Protein AF-P16157-22-F1 (afdb_monomer)

Structure (mmCIF, N/CA/C/O backbone):
data_AF-P16157-22-F1
#
_entry.id   AF-P16157-22-F1
#
loop_
_atom_site.group_PDB
_atom_site.id
_atom_site.type_symbol
_atom_site.label_atom_id
_atom_site.label_alt_id
_atom_site.label_comp_id
_atom_site.label_asym_id
_atom_site.label_entity_id
_atom_site.label_seq_id
_atom_site.pdbx_PDB_ins_code
_atom_site.Cartn_x
_atom_site.Cartn_y
_atom_site.Cartn_z
_atom_site.occupancy
_atom_site.B_iso_or_equiv
_atom_site.auth_seq_id
_atom_site.auth_comp_id
_atom_site.auth_asym_id
_atom_site.auth_atom_id
_atom_site.pdbx_PDB_model_num
ATOM 1 N N . MET A 1 1 ? 19.655 0.593 -41.708 1.00 77.56 1 MET A N 1
ATOM 2 C CA . MET A 1 1 ? 19.956 -0.240 -40.520 1.00 77.56 1 MET A CA 1
ATOM 3 C C . MET A 1 1 ? 20.117 0.600 -39.257 1.00 77.56 1 MET A C 1
ATOM 5 O O . MET A 1 1 ? 19.364 0.374 -38.323 1.00 77.56 1 MET A O 1
ATOM 9 N N . TRP A 1 2 ? 21.014 1.595 -39.222 1.00 86.44 2 TRP A N 1
ATOM 10 C CA . TRP A 1 2 ? 21.262 2.402 -38.011 1.00 86.44 2 TRP A CA 1
ATOM 11 C C . TRP A 1 2 ? 20.024 3.124 -37.453 1.00 86.44 2 TRP A C 1
ATOM 13 O O . TRP A 1 2 ? 19.814 3.118 -36.249 1.00 86.44 2 TRP A O 1
ATOM 23 N N . THR A 1 3 ? 19.160 3.669 -38.312 1.00 92.12 3 THR A N 1
ATOM 24 C CA . THR A 1 3 ? 17.923 4.358 -37.895 1.00 92.12 3 THR A CA 1
ATOM 25 C C . THR A 1 3 ? 16.971 3.460 -37.103 1.00 92.12 3 THR A C 1
ATOM 27 O O . THR A 1 3 ? 16.398 3.895 -36.108 1.00 92.12 3 THR A O 1
ATOM 30 N N . PHE A 1 4 ? 16.845 2.191 -37.501 1.00 92.88 4 PHE A N 1
ATOM 31 C CA . PHE A 1 4 ? 16.055 1.200 -36.771 1.00 92.88 4 PHE A CA 1
ATOM 32 C C . PHE A 1 4 ? 16.663 0.920 -35.394 1.00 92.88 4 PHE A C 1
ATOM 34 O O . PHE A 1 4 ? 15.943 0.877 -34.404 1.00 92.88 4 PHE A O 1
ATOM 41 N N . VAL A 1 5 ? 17.994 0.805 -35.318 1.00 92.75 5 VAL A N 1
ATOM 42 C CA . VAL A 1 5 ? 18.716 0.607 -34.051 1.00 92.75 5 VAL A CA 1
ATOM 43 C C . VAL A 1 5 ? 18.535 1.811 -33.124 1.00 92.75 5 VAL A C 1
ATOM 45 O O . VAL A 1 5 ? 18.216 1.631 -31.952 1.00 92.75 5 VAL A O 1
ATOM 48 N N . THR A 1 6 ? 18.671 3.039 -33.634 1.00 93.06 6 THR A N 1
ATOM 49 C CA . THR A 1 6 ? 18.453 4.251 -32.830 1.00 93.06 6 THR A CA 1
ATOM 50 C C . THR A 1 6 ? 17.005 4.379 -32.382 1.00 93.06 6 THR A C 1
ATOM 52 O O . THR A 1 6 ? 16.762 4.720 -31.231 1.00 93.06 6 THR A O 1
ATOM 55 N N . GLN A 1 7 ? 16.042 4.067 -33.252 1.00 95.00 7 GLN A N 1
ATOM 56 C CA . GLN A 1 7 ? 14.627 4.092 -32.896 1.00 95.00 7 GLN A CA 1
ATOM 57 C C . GLN A 1 7 ? 14.319 3.051 -31.817 1.00 95.00 7 GLN A C 1
ATOM 59 O O . GLN A 1 7 ? 13.682 3.395 -30.828 1.00 95.00 7 GLN A O 1
ATOM 64 N N . LEU A 1 8 ? 14.833 1.824 -31.949 1.00 94.38 8 LEU A N 1
ATOM 65 C CA . LEU A 1 8 ? 14.688 0.778 -30.938 1.00 94.38 8 LEU A CA 1
ATOM 66 C C . LEU A 1 8 ? 15.270 1.225 -29.589 1.00 94.38 8 LEU A C 1
ATOM 68 O O . LEU A 1 8 ? 14.616 1.081 -28.558 1.00 94.38 8 LEU A O 1
ATOM 72 N N . LEU A 1 9 ? 16.458 1.834 -29.592 1.00 95.00 9 LEU A N 1
ATOM 73 C CA . LEU A 1 9 ? 17.100 2.339 -28.379 1.00 95.00 9 LEU A CA 1
ATOM 74 C C . LEU A 1 9 ? 16.292 3.472 -27.730 1.00 95.00 9 LEU A C 1
ATOM 76 O O . LEU A 1 9 ? 16.054 3.430 -26.526 1.00 95.00 9 LEU A O 1
ATOM 80 N N . VAL A 1 10 ? 15.801 4.434 -28.518 1.00 95.19 10 VAL A N 1
ATOM 81 C CA . VAL A 1 10 ? 14.916 5.504 -28.026 1.00 95.19 10 VAL A CA 1
ATOM 82 C C . VAL A 1 10 ? 13.633 4.914 -27.442 1.00 95.19 10 VAL A C 1
ATOM 84 O O . VAL A 1 10 ? 13.242 5.287 -26.338 1.00 95.19 10 VAL A O 1
ATOM 87 N N . THR A 1 11 ? 13.002 3.952 -28.122 1.00 94.62 11 THR A N 1
ATOM 88 C CA . THR A 1 11 ? 11.793 3.297 -27.602 1.00 9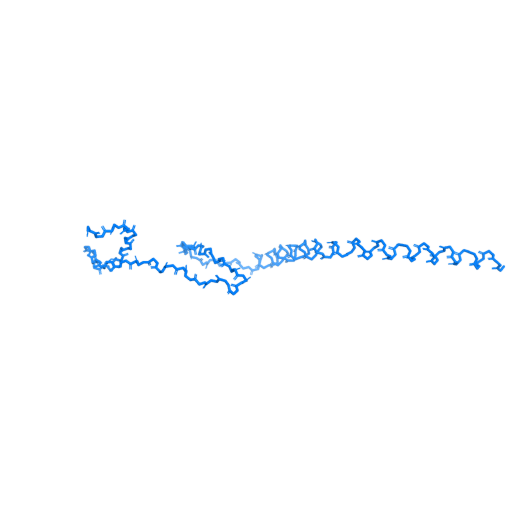4.62 11 THR A CA 1
ATOM 89 C C . THR A 1 11 ? 12.057 2.532 -26.309 1.00 94.62 11 THR A C 1
ATOM 91 O O . THR A 1 11 ? 11.228 2.589 -25.409 1.00 94.62 11 THR A O 1
ATOM 94 N N . LEU A 1 12 ? 13.214 1.878 -26.169 1.00 94.62 12 LEU A N 1
ATOM 95 C CA . LEU A 1 12 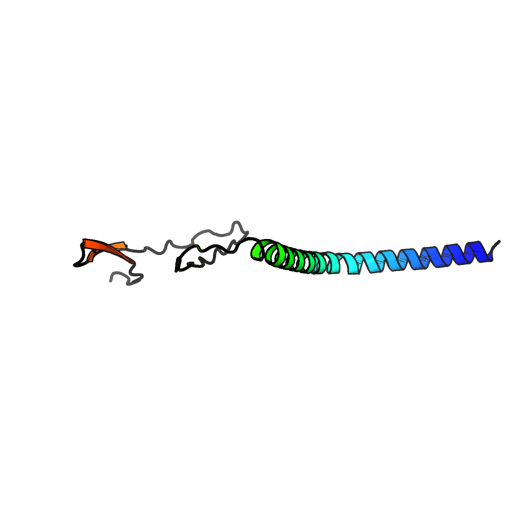? 13.589 1.153 -24.954 1.00 94.62 12 LEU A CA 1
ATOM 96 C C . LEU A 1 12 ? 13.793 2.119 -23.781 1.00 94.62 12 LEU A C 1
ATOM 98 O O . LEU A 1 12 ? 13.287 1.864 -22.692 1.00 94.62 12 LEU A O 1
ATOM 102 N N . VAL A 1 13 ? 14.465 3.253 -24.008 1.00 95.75 13 VAL A N 1
ATOM 103 C CA . VAL A 1 13 ? 14.660 4.301 -22.990 1.00 95.75 13 VAL A CA 1
ATOM 104 C C . VAL A 1 13 ? 13.328 4.923 -22.558 1.00 95.75 13 VAL A C 1
ATOM 106 O O . VAL A 1 13 ? 13.094 5.122 -21.368 1.00 95.75 13 VAL A O 1
ATOM 109 N N . LEU A 1 14 ? 12.427 5.207 -23.501 1.00 94.44 14 LEU A N 1
ATOM 110 C CA . LEU A 1 14 ? 11.097 5.725 -23.168 1.00 94.44 14 LEU A CA 1
ATOM 111 C C . LEU A 1 14 ? 10.257 4.686 -22.419 1.00 94.44 14 LEU A C 1
ATOM 113 O O . LEU A 1 14 ? 9.579 5.029 -21.453 1.00 94.44 14 LEU A O 1
ATOM 117 N N . LEU A 1 15 ? 10.330 3.418 -22.831 1.00 92.81 15 LEU A N 1
ATOM 118 C CA . LEU A 1 15 ? 9.623 2.326 -22.173 1.00 92.81 15 LEU A CA 1
ATOM 119 C C . LEU A 1 15 ? 10.136 2.117 -20.746 1.00 92.81 15 LEU A C 1
ATOM 121 O O . LEU A 1 15 ? 9.327 1.958 -19.839 1.00 92.81 15 LEU A O 1
ATOM 125 N N . SER A 1 16 ? 11.450 2.159 -20.515 1.00 92.12 16 SER A N 1
ATOM 126 C CA . SER A 1 16 ? 12.008 2.013 -19.168 1.00 92.12 16 SER A CA 1
ATOM 127 C C . SER A 1 16 ? 11.592 3.166 -18.254 1.00 92.12 16 SER A C 1
ATOM 129 O O . SER A 1 16 ? 11.151 2.915 -17.133 1.00 92.12 16 SER A O 1
ATOM 131 N N . PHE A 1 17 ? 11.632 4.410 -18.742 1.00 93.00 17 PHE A N 1
ATOM 132 C CA . PHE A 1 17 ? 11.125 5.566 -18.001 1.00 93.00 17 PHE A CA 1
ATOM 133 C C . PHE A 1 17 ? 9.633 5.418 -17.677 1.00 93.00 17 PHE A C 1
ATOM 135 O O . PHE A 1 17 ? 9.239 5.568 -16.521 1.00 93.00 17 PHE A O 1
ATOM 142 N N . PHE A 1 18 ? 8.814 5.046 -18.667 1.00 91.75 18 PHE A N 1
ATOM 143 C CA . PHE A 1 18 ? 7.382 4.828 -18.479 1.00 91.75 18 PHE A CA 1
ATOM 144 C C . PHE A 1 18 ? 7.102 3.723 -17.462 1.00 91.75 18 PHE A C 1
ATOM 146 O O . PHE A 1 18 ? 6.270 3.919 -16.587 1.00 91.75 18 PHE A O 1
ATOM 153 N N . LEU A 1 19 ? 7.820 2.597 -17.506 1.00 87.44 19 LEU A N 1
ATOM 154 C CA . LEU A 1 19 ? 7.653 1.511 -16.539 1.00 87.44 19 LEU A CA 1
ATOM 155 C C . LEU A 1 19 ? 8.013 1.945 -15.114 1.00 87.44 19 LEU A C 1
ATOM 157 O O . LEU A 1 19 ? 7.287 1.590 -14.190 1.00 87.44 19 LEU A O 1
ATOM 161 N N . VAL A 1 20 ? 9.066 2.747 -14.922 1.00 89.75 20 VAL A N 1
ATOM 162 C CA . VAL A 1 20 ? 9.432 3.295 -13.602 1.00 89.75 20 VAL A CA 1
ATOM 163 C C . VAL A 1 20 ? 8.377 4.290 -13.109 1.00 89.75 20 VAL A C 1
ATOM 165 O O . VAL A 1 20 ? 7.928 4.203 -11.964 1.00 89.75 20 VAL A O 1
ATOM 168 N N . SER A 1 21 ? 7.917 5.204 -13.970 1.00 88.31 21 SER A N 1
ATOM 169 C CA . SER A 1 21 ? 6.813 6.117 -13.648 1.00 88.31 21 SER A CA 1
ATOM 170 C C . SER A 1 21 ? 5.533 5.349 -13.315 1.00 88.31 21 SER A C 1
ATOM 172 O O . SER A 1 21 ? 4.886 5.634 -12.308 1.00 88.31 21 SER A O 1
ATOM 174 N N . CYS A 1 22 ? 5.197 4.332 -14.107 1.00 86.19 22 CYS A N 1
ATOM 175 C CA . CYS A 1 22 ? 4.065 3.455 -13.869 1.00 86.19 22 CYS A CA 1
ATOM 176 C C . CYS A 1 22 ? 4.236 2.656 -12.593 1.00 86.19 22 CYS A C 1
ATOM 178 O O . CYS A 1 22 ? 3.254 2.501 -11.899 1.00 86.19 22 CYS A O 1
ATOM 180 N N . GLN A 1 23 ? 5.421 2.178 -12.228 1.00 85.62 23 GLN A N 1
ATOM 181 C CA . GLN A 1 23 ? 5.615 1.470 -10.964 1.00 85.62 23 GLN A CA 1
ATOM 182 C C . GLN A 1 23 ? 5.287 2.378 -9.773 1.00 85.62 23 GLN A C 1
ATOM 184 O O . GLN A 1 23 ? 4.542 1.973 -8.879 1.00 85.62 23 GLN A O 1
ATOM 189 N N . ASN A 1 24 ? 5.766 3.625 -9.805 1.00 83.69 24 ASN A N 1
ATOM 190 C CA . ASN A 1 24 ? 5.487 4.622 -8.770 1.00 83.69 24 ASN A CA 1
ATOM 191 C C . ASN A 1 24 ? 3.988 4.957 -8.690 1.00 83.69 24 ASN A C 1
ATOM 193 O O . ASN A 1 24 ? 3.406 4.962 -7.605 1.00 83.69 24 ASN A O 1
ATOM 197 N N . VAL A 1 25 ? 3.343 5.187 -9.839 1.00 83.12 25 VAL A N 1
ATOM 198 C CA . VAL A 1 25 ? 1.908 5.507 -9.910 1.00 83.12 25 VAL A CA 1
ATOM 199 C C . VAL A 1 25 ? 1.055 4.286 -9.565 1.00 83.12 25 VAL A C 1
ATOM 201 O O . VAL A 1 25 ? 0.150 4.391 -8.746 1.00 83.12 25 VAL A O 1
ATOM 204 N N . MET A 1 26 ? 1.361 3.112 -10.117 1.00 78.69 26 MET A N 1
ATOM 205 C CA . MET A 1 26 ? 0.651 1.854 -9.872 1.00 78.69 26 MET A CA 1
ATOM 206 C C . MET A 1 26 ? 0.753 1.419 -8.421 1.00 78.69 26 MET A C 1
ATOM 208 O O . MET A 1 26 ? -0.193 0.823 -7.931 1.00 78.69 26 MET A O 1
ATOM 212 N N . HIS A 1 27 ? 1.834 1.714 -7.698 1.00 81.31 27 HIS A N 1
ATOM 213 C CA . HIS A 1 27 ? 1.886 1.421 -6.266 1.00 81.31 27 HIS A CA 1
ATOM 214 C C . HIS A 1 27 ? 0.794 2.185 -5.494 1.00 81.31 27 HIS A C 1
ATOM 216 O O . HIS A 1 27 ? 0.121 1.615 -4.636 1.00 81.31 27 HIS A O 1
ATOM 222 N N . ILE A 1 28 ? 0.560 3.452 -5.850 1.00 78.19 28 ILE A N 1
ATOM 223 C CA . ILE A 1 28 ? -0.486 4.295 -5.252 1.00 78.19 28 ILE A CA 1
ATOM 224 C C . ILE A 1 28 ? -1.868 3.884 -5.775 1.00 78.19 28 ILE A C 1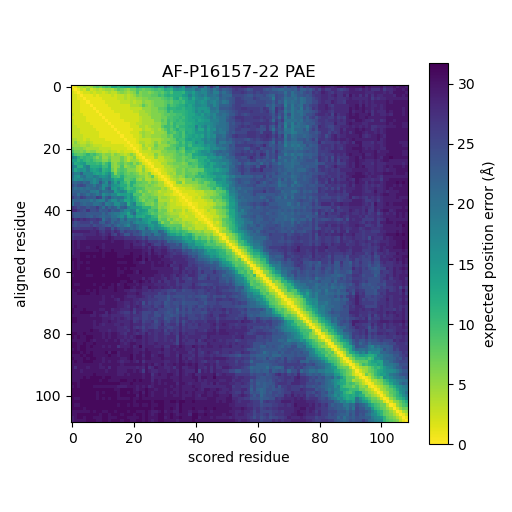
ATOM 226 O O . ILE A 1 28 ? -2.797 3.659 -4.997 1.00 78.19 28 ILE A O 1
ATOM 230 N N . VAL A 1 29 ? -1.992 3.728 -7.095 1.00 78.38 29 VAL A N 1
ATOM 231 C CA . VAL A 1 29 ? -3.243 3.369 -7.767 1.00 78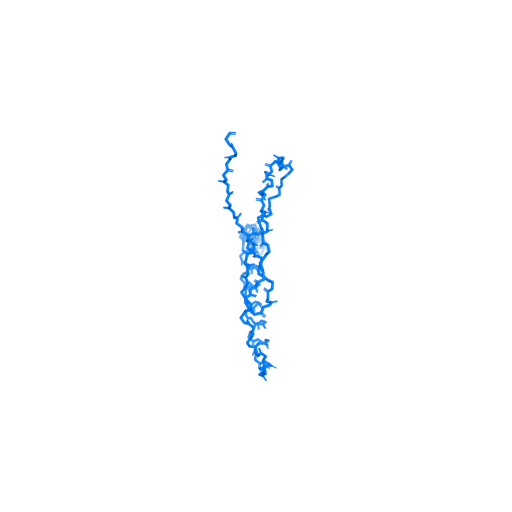.38 29 VAL A CA 1
ATOM 232 C C . VAL A 1 29 ? -3.689 1.970 -7.379 1.00 78.38 29 VAL A C 1
ATOM 234 O O . VAL A 1 29 ? -4.874 1.749 -7.245 1.00 78.38 29 VAL A O 1
ATOM 237 N N . ARG A 1 30 ? -2.800 1.012 -7.112 1.00 78.00 30 ARG A N 1
ATOM 238 C CA . ARG A 1 30 ? -3.203 -0.323 -6.647 1.00 78.00 30 ARG A CA 1
ATOM 239 C C . ARG A 1 30 ? -3.909 -0.255 -5.294 1.00 78.00 30 ARG A C 1
ATOM 241 O O . ARG A 1 30 ? -4.827 -1.038 -5.067 1.00 78.00 30 ARG A O 1
ATOM 248 N N . GLY A 1 31 ? -3.531 0.692 -4.432 1.00 75.88 31 GLY A N 1
ATOM 249 C CA . GLY A 1 31 ? -4.241 0.970 -3.185 1.00 75.88 31 GLY A CA 1
ATOM 250 C C . GLY A 1 31 ? -5.646 1.522 -3.432 1.00 75.88 31 GLY A C 1
ATOM 251 O O . GLY A 1 31 ? -6.622 0.958 -2.936 1.00 75.88 31 GLY A O 1
ATOM 252 N N . SER A 1 32 ? -5.763 2.580 -4.243 1.00 76.88 32 SER A N 1
ATOM 253 C CA . SER A 1 32 ? -7.060 3.213 -4.529 1.00 76.88 32 SER A CA 1
ATOM 254 C C . SER A 1 32 ? -7.967 2.350 -5.411 1.00 76.88 32 SER A C 1
ATOM 256 O O . SER A 1 32 ? -9.150 2.212 -5.121 1.00 76.88 32 SER A O 1
ATOM 258 N N . LEU A 1 33 ? -7.423 1.705 -6.439 1.00 78.25 33 LEU A N 1
ATOM 259 C CA . LEU A 1 33 ? -8.129 0.806 -7.345 1.00 78.25 33 LEU A CA 1
ATOM 260 C C . LEU A 1 33 ? -8.625 -0.430 -6.612 1.00 78.25 33 LEU A C 1
ATOM 262 O O . LEU A 1 33 ? -9.751 -0.823 -6.849 1.00 78.25 33 LEU A O 1
ATOM 266 N N . CYS A 1 34 ? -7.850 -1.027 -5.702 1.00 77.88 34 CYS A N 1
ATOM 267 C CA . CYS A 1 34 ? -8.351 -2.155 -4.913 1.00 77.88 34 CYS A CA 1
ATOM 268 C C . CYS A 1 34 ? -9.560 -1.740 -4.059 1.00 77.88 34 CYS A C 1
ATOM 270 O O . CYS A 1 34 ? -10.540 -2.476 -3.987 1.00 77.88 34 CYS A O 1
ATOM 272 N N . PHE A 1 35 ? -9.532 -0.537 -3.472 1.00 78.50 35 PHE A N 1
ATOM 273 C CA . PHE A 1 35 ? -10.667 0.000 -2.720 1.00 78.50 35 PHE A CA 1
ATOM 274 C C . PHE A 1 35 ? -11.887 0.251 -3.613 1.00 78.50 35 PHE A C 1
ATOM 276 O O . PHE A 1 35 ? -12.975 -0.218 -3.296 1.00 78.50 35 PHE A O 1
ATOM 283 N N . VAL A 1 36 ? -11.703 0.938 -4.745 1.00 81.62 36 VAL A N 1
ATOM 284 C CA . VAL A 1 36 ? -12.783 1.231 -5.698 1.00 81.62 36 VAL A CA 1
ATOM 285 C C . VAL A 1 36 ? -13.333 -0.053 -6.309 1.00 81.62 36 VAL A C 1
ATOM 287 O O . VAL A 1 36 ? -14.541 -0.218 -6.376 1.00 81.62 36 VAL A O 1
ATOM 290 N N . LEU A 1 37 ? -12.477 -0.998 -6.693 1.00 83.81 37 LEU A N 1
ATOM 291 C CA . LEU A 1 37 ? -12.895 -2.274 -7.264 1.00 83.81 37 LEU A CA 1
ATOM 292 C C . LEU A 1 37 ? -13.647 -3.109 -6.229 1.00 83.81 37 LEU A C 1
ATOM 294 O O . LEU A 1 37 ? -14.663 -3.693 -6.570 1.00 83.81 37 LEU A O 1
ATOM 298 N N . LYS A 1 38 ? -13.211 -3.116 -4.962 1.00 82.25 38 LYS A N 1
ATOM 299 C CA . LYS A 1 38 ? -13.944 -3.771 -3.872 1.00 82.25 38 LYS A CA 1
ATOM 300 C C . LYS A 1 38 ? -15.287 -3.092 -3.597 1.00 82.25 38 LYS A C 1
ATOM 302 O O . LYS A 1 38 ? -16.264 -3.787 -3.358 1.00 82.25 38 LYS A O 1
ATOM 307 N N . HIS A 1 39 ? -15.342 -1.762 -3.657 1.00 83.56 39 HIS A N 1
ATOM 308 C CA . HIS A 1 39 ? -16.585 -1.008 -3.517 1.00 83.56 39 HIS A CA 1
ATOM 309 C C . HIS A 1 39 ? -17.550 -1.310 -4.667 1.00 83.56 39 HIS A C 1
ATOM 311 O O . HIS A 1 39 ? -18.719 -1.566 -4.424 1.00 83.56 39 HIS A O 1
ATOM 317 N N . ILE A 1 40 ? -17.065 -1.325 -5.910 1.00 84.12 40 ILE A N 1
ATOM 318 C CA . ILE A 1 40 ? -17.869 -1.684 -7.082 1.00 84.12 40 ILE A CA 1
ATOM 319 C C . ILE A 1 40 ? -18.297 -3.148 -7.001 1.00 84.12 40 ILE A C 1
ATOM 321 O O . ILE A 1 40 ? -19.437 -3.433 -7.319 1.00 84.12 40 ILE A O 1
ATOM 325 N N . HIS A 1 41 ? -17.434 -4.064 -6.550 1.00 82.38 41 HIS A N 1
ATOM 326 C CA . HIS A 1 41 ? -17.794 -5.474 -6.383 1.00 82.38 41 HIS A CA 1
ATOM 327 C C . HIS A 1 41 ? -18.870 -5.651 -5.315 1.00 82.38 41 HIS A C 1
ATOM 329 O O . HIS A 1 41 ? -19.786 -6.424 -5.518 1.00 82.38 41 HIS A O 1
ATOM 335 N N . GLN A 1 42 ? -18.798 -4.909 -4.209 1.00 79.88 42 GLN A N 1
ATOM 336 C CA . GLN A 1 42 ? -19.822 -4.948 -3.168 1.00 79.88 42 GLN A CA 1
ATOM 337 C C . GLN A 1 42 ? -21.140 -4.317 -3.634 1.00 79.88 42 GLN A C 1
ATOM 339 O O . GLN A 1 42 ? -22.202 -4.812 -3.272 1.00 79.88 42 GLN A O 1
ATOM 344 N N . GLU A 1 43 ? -21.075 -3.254 -4.438 1.00 82.75 43 GLU A N 1
ATOM 345 C CA . GLU A 1 43 ? -22.254 -2.643 -5.056 1.00 82.75 43 GLU A CA 1
ATOM 346 C C . GLU A 1 43 ? -22.880 -3.582 -6.094 1.00 82.75 43 GLU A C 1
ATOM 348 O O . GLU A 1 43 ? -24.087 -3.780 -6.084 1.00 82.75 43 GLU A O 1
ATOM 353 N N . LEU A 1 44 ? -22.068 -4.229 -6.938 1.00 79.25 44 LEU A N 1
ATOM 354 C CA . LEU A 1 44 ? -22.538 -5.241 -7.884 1.00 79.25 44 LEU A CA 1
ATOM 355 C C . LEU A 1 44 ? -23.092 -6.466 -7.157 1.00 79.25 44 LEU A C 1
ATOM 357 O O . LEU A 1 44 ? -24.151 -6.938 -7.533 1.00 79.25 44 LEU A O 1
ATOM 361 N N . ASP A 1 45 ? -22.428 -6.969 -6.115 1.00 78.69 45 ASP A N 1
ATOM 362 C CA . ASP A 1 45 ? -22.918 -8.106 -5.327 1.00 78.69 45 ASP A CA 1
ATOM 363 C C . ASP A 1 45 ? -24.239 -7.760 -4.622 1.00 78.69 45 ASP A C 1
ATOM 365 O O . ASP A 1 45 ? -25.100 -8.624 -4.479 1.00 78.69 45 ASP A O 1
ATOM 369 N N . LYS A 1 46 ? -24.424 -6.499 -4.206 1.00 77.44 46 LYS A N 1
ATOM 370 C CA . LYS A 1 46 ? -25.690 -5.994 -3.662 1.00 77.44 46 LYS A CA 1
ATOM 371 C C . LYS A 1 46 ? -26.763 -5.924 -4.752 1.00 77.44 46 LYS A C 1
ATOM 373 O O . LYS A 1 46 ? -27.831 -6.482 -4.561 1.00 77.44 46 LYS A O 1
ATOM 378 N N . GLU A 1 47 ? -26.473 -5.346 -5.914 1.00 74.38 47 GLU A N 1
ATOM 379 C CA . GLU A 1 47 ? -27.422 -5.260 -7.038 1.00 74.38 47 GLU A CA 1
ATOM 380 C C . GLU A 1 47 ? -27.809 -6.642 -7.603 1.00 74.38 47 GLU A C 1
ATOM 382 O O . GLU A 1 47 ? -28.977 -6.897 -7.910 1.00 74.38 47 GLU A O 1
ATOM 387 N N . LEU A 1 48 ? -26.853 -7.571 -7.697 1.00 63.78 48 LEU A N 1
ATOM 388 C CA . LEU A 1 48 ? -27.118 -8.948 -8.116 1.00 63.78 48 LEU A CA 1
ATOM 389 C C . LEU A 1 48 ? -27.804 -9.771 -7.012 1.00 63.78 48 LEU A C 1
ATOM 391 O O . LEU A 1 48 ? -28.612 -10.630 -7.335 1.00 63.78 48 LEU A O 1
ATOM 395 N N . GLY A 1 49 ? -27.518 -9.523 -5.730 1.00 60.75 49 GLY A N 1
ATOM 396 C CA . GLY A 1 49 ? -28.066 -10.301 -4.610 1.00 60.75 49 GLY A CA 1
ATOM 397 C C . GLY A 1 49 ? -29.393 -9.790 -4.037 1.00 60.75 49 GLY A C 1
ATOM 398 O O . GLY A 1 49 ? -30.116 -10.549 -3.399 1.00 60.75 49 GLY A O 1
ATOM 399 N N . GLU A 1 50 ? -29.737 -8.522 -4.250 1.00 55.25 50 GLU A N 1
ATOM 400 C CA . GLU A 1 50 ? -30.960 -7.887 -3.731 1.00 55.25 50 GLU A CA 1
ATOM 401 C C . GLU A 1 50 ? -32.116 -7.949 -4.746 1.00 55.25 50 GLU A C 1
ATOM 403 O O . GLU A 1 50 ? -33.269 -7.711 -4.393 1.00 55.25 50 GLU A O 1
ATOM 408 N N . SER A 1 51 ? -31.840 -8.349 -5.994 1.00 56.97 51 SER A N 1
ATOM 409 C CA . SER A 1 51 ? -32.862 -8.540 -7.031 1.00 56.97 51 SER A CA 1
ATOM 410 C C . SER A 1 51 ? -33.463 -9.958 -7.078 1.00 56.97 51 SER A C 1
ATOM 412 O O . SER A 1 51 ? -34.517 -10.140 -7.686 1.00 56.97 51 SER A O 1
ATOM 414 N N . GLU A 1 52 ? -32.876 -10.948 -6.391 1.00 54.22 52 GLU A N 1
ATOM 415 C CA . GLU A 1 52 ? -33.302 -12.362 -6.451 1.00 54.22 52 GLU A CA 1
ATOM 416 C C . GLU A 1 52 ? -34.122 -12.863 -5.236 1.00 54.22 52 GLU A C 1
ATOM 418 O O . GLU A 1 52 ? -34.397 -14.058 -5.136 1.00 54.22 52 GLU A O 1
ATOM 423 N N . GLY A 1 53 ? -34.570 -11.990 -4.320 1.00 46.56 53 GLY A N 1
ATOM 424 C CA . GLY A 1 53 ? -35.193 -12.427 -3.057 1.00 46.56 53 GLY A CA 1
ATOM 425 C C . GLY A 1 53 ? -36.325 -11.550 -2.523 1.00 46.56 53 GLY A C 1
ATOM 426 O O . GLY A 1 53 ? -36.228 -11.000 -1.432 1.00 46.56 53 GLY A O 1
ATOM 427 N N . LEU A 1 54 ? -37.421 -11.439 -3.270 1.00 44.75 54 LEU A N 1
ATOM 428 C CA . LEU A 1 54 ? -38.702 -10.921 -2.782 1.00 44.75 54 LEU A CA 1
ATOM 429 C C . LEU A 1 54 ? -39.338 -11.947 -1.819 1.00 44.75 54 LEU A C 1
ATOM 431 O O . LEU A 1 54 ? -39.992 -12.871 -2.286 1.00 44.75 54 LEU A O 1
ATOM 435 N N . SER A 1 55 ? -39.116 -11.821 -0.506 1.00 48.94 55 SER A N 1
ATOM 436 C CA . SER A 1 55 ? -39.912 -12.448 0.575 1.00 48.94 55 SER A CA 1
ATOM 437 C C . SER A 1 55 ? -39.374 -11.934 1.918 1.00 48.94 55 SER A C 1
ATOM 439 O O . SER A 1 55 ? -38.253 -12.250 2.288 1.00 48.94 55 SER A O 1
ATOM 441 N N . ASP A 1 56 ? -40.001 -10.937 2.535 1.00 50.78 56 ASP A N 1
ATOM 442 C CA . ASP A 1 56 ? -40.910 -11.170 3.669 1.00 50.78 56 ASP A CA 1
ATOM 443 C C . ASP A 1 56 ? -40.222 -11.897 4.839 1.00 50.78 56 ASP A C 1
ATOM 445 O O . ASP A 1 56 ? -40.407 -13.092 5.016 1.00 50.78 56 ASP A O 1
ATOM 449 N N . ASP A 1 57 ? -39.406 -11.162 5.600 1.00 50.88 57 ASP A N 1
ATOM 450 C CA . ASP A 1 57 ? -38.970 -11.530 6.952 1.00 50.88 57 ASP A CA 1
ATOM 451 C C . ASP A 1 57 ? -38.947 -10.250 7.809 1.00 50.88 57 ASP A C 1
ATOM 453 O O . ASP A 1 57 ? -37.954 -9.527 7.922 1.00 50.88 57 ASP A O 1
ATOM 457 N N . GLU A 1 58 ? -40.139 -9.917 8.298 1.00 51.38 58 GLU A N 1
ATOM 458 C CA . GLU A 1 58 ? -40.430 -9.599 9.697 1.00 51.38 58 GLU A CA 1
ATOM 459 C C . GLU A 1 58 ? -39.392 -8.767 10.480 1.00 51.38 58 GLU A C 1
ATOM 461 O O . GLU A 1 58 ? -38.363 -9.240 10.963 1.00 51.38 58 GLU A O 1
ATOM 466 N N . GLU A 1 59 ? -39.735 -7.490 10.656 1.00 52.69 59 GLU A N 1
ATOM 467 C CA . GLU A 1 59 ? -39.757 -6.789 11.945 1.00 52.69 59 GLU A CA 1
ATOM 468 C C . GLU A 1 59 ? -38.817 -7.315 13.046 1.00 52.69 59 GLU A C 1
ATOM 470 O O . GLU A 1 59 ? -39.224 -7.703 14.138 1.00 52.69 59 GLU A O 1
ATOM 475 N N . THR A 1 60 ? -37.510 -7.230 12.810 1.00 48.34 60 THR A N 1
ATOM 476 C CA . THR A 1 60 ? -36.537 -7.195 13.900 1.00 48.34 60 THR A CA 1
ATOM 477 C C . THR A 1 60 ? -35.957 -5.793 13.973 1.00 48.34 60 THR A C 1
ATOM 479 O O . THR A 1 60 ? -34.947 -5.459 13.353 1.00 48.34 60 THR A O 1
ATOM 482 N N . ILE A 1 61 ? -36.584 -4.947 14.797 1.00 55.53 61 ILE A N 1
ATOM 483 C CA . ILE A 1 61 ? -35.927 -3.773 15.384 1.00 55.53 61 ILE A CA 1
ATOM 484 C C . ILE A 1 61 ? -34.831 -4.313 16.320 1.00 55.53 61 ILE A C 1
ATOM 486 O O . ILE A 1 61 ? -34.937 -4.311 17.542 1.00 55.53 61 ILE A O 1
ATOM 490 N N . SER A 1 62 ? -33.770 -4.871 15.736 1.00 57.31 62 SER A N 1
ATOM 491 C CA . SER A 1 62 ? -32.572 -5.265 16.455 1.00 57.31 62 SER A CA 1
ATOM 492 C C . SER A 1 62 ? -31.716 -4.017 16.565 1.00 57.31 62 SER A C 1
ATOM 494 O O . SER A 1 62 ? -30.993 -3.641 15.639 1.00 57.31 62 SER A O 1
ATOM 496 N N . THR A 1 63 ? -31.840 -3.327 17.695 1.00 62.03 63 THR A N 1
ATOM 497 C CA . THR A 1 63 ? -30.978 -2.209 18.070 1.00 62.03 63 THR A CA 1
ATOM 498 C C . THR A 1 63 ? -29.527 -2.693 18.068 1.00 62.03 63 THR A C 1
ATOM 500 O O . THR A 1 63 ? -29.022 -3.243 19.048 1.00 62.03 63 THR A O 1
ATOM 503 N N . ARG A 1 64 ? -28.833 -2.531 16.936 1.00 56.28 64 ARG A N 1
ATOM 504 C CA . ARG A 1 64 ? -27.411 -2.847 16.796 1.00 56.28 64 ARG A CA 1
ATOM 505 C C . ARG A 1 64 ? -26.617 -1.906 17.697 1.00 56.28 64 ARG A C 1
ATOM 507 O O . ARG A 1 64 ? -26.299 -0.780 17.325 1.00 56.28 64 ARG A O 1
ATOM 514 N N . VAL A 1 65 ? -26.248 -2.384 18.881 1.00 59.38 65 VAL A N 1
ATOM 515 C CA . VAL A 1 65 ? -25.240 -1.731 19.719 1.00 59.38 65 VAL A CA 1
ATOM 516 C C . VAL A 1 65 ? -23.897 -1.844 18.998 1.00 59.38 65 VAL A C 1
ATOM 518 O O . VAL A 1 65 ? -23.244 -2.891 19.018 1.00 59.38 65 VAL A O 1
ATOM 521 N N . VAL A 1 66 ? -23.464 -0.766 18.342 1.00 63.53 66 VAL A N 1
ATOM 522 C CA . VAL A 1 66 ? -22.115 -0.671 17.772 1.00 63.53 66 VAL A CA 1
ATOM 523 C C . VAL A 1 66 ? -21.124 -0.525 18.931 1.00 63.53 66 VAL A C 1
ATOM 525 O O . VAL A 1 66 ? -20.750 0.578 19.323 1.00 63.53 66 VAL A O 1
ATOM 528 N N . ARG A 1 67 ? -20.679 -1.648 19.512 1.00 68.88 67 ARG A N 1
ATOM 529 C CA . ARG A 1 67 ? -19.506 -1.646 20.397 1.00 68.88 67 ARG A CA 1
ATOM 530 C C . ARG A 1 67 ? -18.289 -1.264 19.559 1.00 68.88 67 ARG A C 1
ATOM 532 O O . ARG A 1 67 ? -17.820 -2.054 18.737 1.00 68.88 67 ARG A O 1
ATOM 539 N N . ARG A 1 68 ? -17.777 -0.050 19.761 1.00 72.81 68 ARG A N 1
ATOM 540 C CA . ARG A 1 68 ? -16.561 0.460 19.117 1.00 72.81 68 ARG A CA 1
ATOM 541 C C . ARG A 1 68 ? -15.352 -0.321 19.646 1.00 72.81 68 ARG A C 1
ATOM 543 O O . ARG A 1 68 ? -14.730 0.071 20.625 1.00 72.81 68 ARG A O 1
ATOM 550 N N . ARG A 1 69 ? -15.035 -1.466 19.033 1.00 66.50 69 ARG A N 1
ATOM 551 C CA . ARG A 1 69 ? -13.799 -2.210 19.318 1.00 66.50 69 ARG A CA 1
ATOM 552 C C . ARG A 1 69 ? -12.622 -1.437 18.730 1.00 66.50 69 ARG A C 1
ATOM 554 O O . ARG A 1 69 ? -12.395 -1.475 17.524 1.00 66.50 69 ARG A O 1
ATOM 561 N N . VAL A 1 70 ? -11.899 -0.712 19.579 1.00 65.25 70 VAL A N 1
ATOM 562 C CA . VAL A 1 70 ? -10.610 -0.116 19.221 1.00 65.25 70 VAL A CA 1
ATOM 563 C C . VAL A 1 70 ? -9.546 -1.195 19.411 1.00 65.25 70 VAL A C 1
ATOM 565 O O . VAL A 1 70 ? -9.202 -1.550 20.534 1.00 65.25 70 VAL A O 1
ATOM 568 N N . PHE A 1 71 ? -9.057 -1.760 18.310 1.00 62.19 71 PHE A N 1
ATOM 569 C CA . PHE A 1 71 ? -7.930 -2.688 18.330 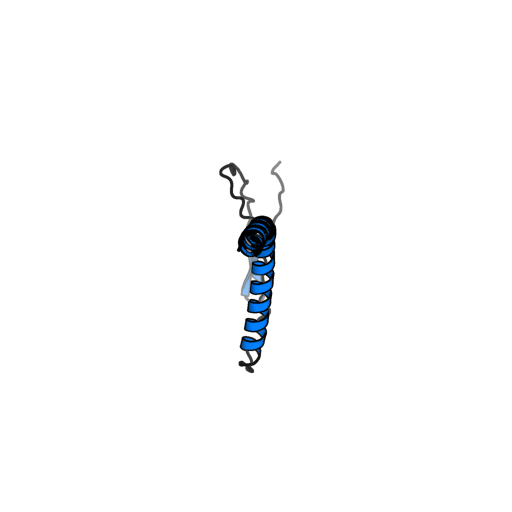1.00 62.19 71 PHE A CA 1
ATOM 570 C C . PHE A 1 71 ? -6.633 -1.877 18.293 1.00 62.19 71 PHE A C 1
ATOM 572 O O . PHE A 1 71 ? -6.193 -1.454 17.225 1.00 62.19 71 PHE A O 1
ATOM 579 N N . LEU A 1 72 ? -6.029 -1.630 19.455 1.00 62.31 72 LEU A N 1
ATOM 580 C CA . LEU A 1 72 ? -4.688 -1.054 19.526 1.00 62.31 72 LEU A CA 1
ATOM 581 C C . LEU A 1 72 ? -3.647 -2.173 19.424 1.00 62.31 72 LEU A C 1
ATOM 583 O O . LEU A 1 72 ? -3.559 -3.054 20.276 1.00 62.31 72 LEU A O 1
ATOM 587 N N . LYS A 1 73 ? -2.859 -2.143 18.346 1.00 54.22 73 LYS A N 1
ATOM 588 C CA . LYS A 1 73 ? -1.701 -3.015 18.137 1.00 54.22 73 LYS A CA 1
ATOM 589 C C . LYS A 1 73 ? -0.534 -2.457 18.952 1.00 54.22 73 LYS A C 1
ATOM 591 O O . LYS A 1 73 ? 0.192 -1.602 18.465 1.00 54.22 73 LYS A O 1
ATOM 596 N N . GLY A 1 74 ? -0.377 -2.910 20.190 1.00 50.53 74 GLY A N 1
ATOM 597 C CA . GLY A 1 74 ? 0.715 -2.453 21.044 1.00 50.53 74 GLY A CA 1
ATOM 598 C C . GLY A 1 74 ? 0.686 -3.123 22.407 1.00 50.53 74 GLY A C 1
ATOM 599 O O . GLY A 1 74 ? -0.287 -3.030 23.144 1.00 50.53 74 GLY A O 1
ATOM 600 N N . ASN A 1 75 ? 1.784 -3.785 22.726 1.00 60.50 75 ASN A N 1
ATOM 601 C CA . ASN A 1 75 ? 2.198 -4.384 23.993 1.00 60.50 75 ASN A CA 1
ATOM 602 C C . ASN A 1 75 ? 2.333 -3.382 25.171 1.00 60.50 75 ASN A C 1
ATOM 604 O O . ASN A 1 75 ? 3.088 -3.639 26.102 1.00 60.50 75 ASN A O 1
ATOM 608 N N . GLU A 1 76 ? 1.593 -2.271 25.154 1.00 57.09 76 GLU A N 1
ATOM 609 C CA . GLU A 1 76 ? 1.692 -1.161 26.119 1.00 57.09 76 GLU A CA 1
ATOM 610 C C . GLU A 1 76 ? 0.441 -1.009 27.012 1.00 57.09 76 GLU A C 1
ATOM 612 O O . GLU A 1 76 ? 0.335 -0.077 27.801 1.00 57.09 76 GLU A O 1
ATOM 617 N N . PHE A 1 77 ? -0.516 -1.942 26.939 1.00 52.81 77 PHE A N 1
ATOM 61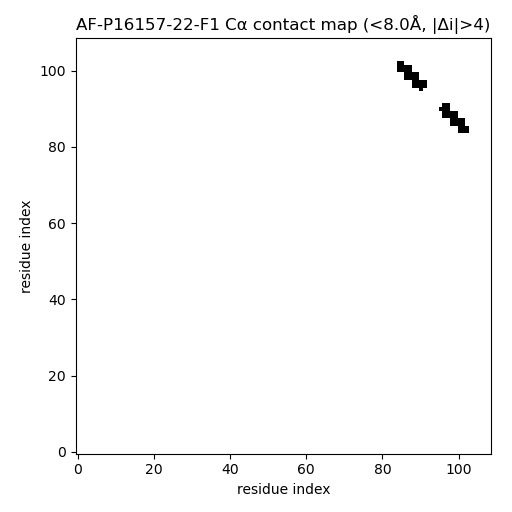8 C CA . PHE A 1 77 ? -1.739 -1.923 27.756 1.00 52.81 77 PHE A CA 1
ATOM 619 C C . PHE A 1 77 ? -1.531 -2.556 29.139 1.00 52.81 77 PHE A C 1
ATOM 621 O O . PHE A 1 77 ? -2.040 -3.633 29.448 1.00 52.81 77 PHE A O 1
ATOM 628 N N . GLN A 1 78 ? -0.776 -1.872 29.994 1.00 51.91 78 GLN A N 1
ATOM 629 C CA . GLN A 1 78 ? -0.762 -2.139 31.430 1.00 51.91 78 GLN A CA 1
ATOM 630 C C . GLN A 1 78 ? -1.702 -1.122 32.099 1.00 51.91 78 GLN A C 1
ATOM 632 O O . GLN A 1 78 ? -1.383 0.059 32.154 1.00 51.91 78 GLN A O 1
ATOM 637 N N . ASN A 1 79 ? -2.848 -1.598 32.606 1.00 54.47 79 ASN A N 1
ATOM 638 C CA . ASN A 1 79 ? -3.872 -0.869 33.384 1.00 54.47 79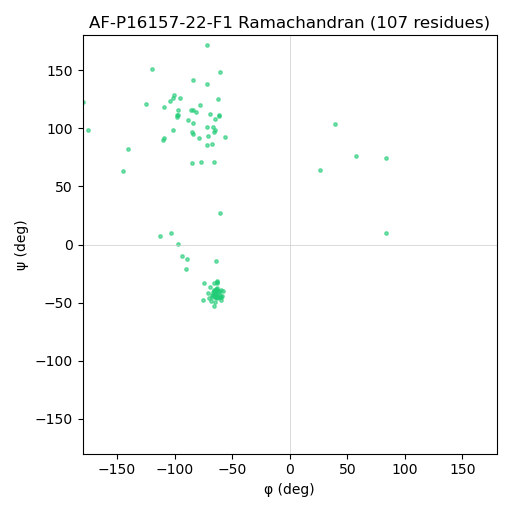 ASN A CA 1
ATOM 639 C C . ASN A 1 79 ? -4.935 -0.062 32.606 1.00 54.47 79 ASN A C 1
ATOM 641 O O . ASN A 1 79 ? -4.962 1.164 32.679 1.00 54.47 79 ASN A O 1
ATOM 645 N N . ILE A 1 80 ? -5.917 -0.737 31.988 1.00 60.12 80 ILE A N 1
ATOM 646 C CA . ILE A 1 80 ? -7.279 -0.164 31.978 1.00 60.12 80 ILE A CA 1
ATOM 647 C C . ILE A 1 80 ? -7.931 -0.583 33.297 1.00 60.12 80 ILE A C 1
ATOM 649 O O . ILE A 1 80 ? -8.106 -1.788 33.502 1.00 60.12 80 ILE A O 1
ATOM 653 N N . PRO A 1 81 ? -8.269 0.349 34.201 1.00 60.41 81 PRO A N 1
ATOM 654 C CA . PRO A 1 81 ? -9.035 0.011 35.390 1.00 60.41 81 PRO A CA 1
ATOM 655 C C . PRO A 1 81 ? -10.402 -0.524 34.953 1.00 60.41 81 PRO A C 1
ATOM 657 O O . PRO A 1 81 ? -11.106 0.117 34.174 1.00 60.41 81 PRO A O 1
ATOM 660 N N . GLY A 1 82 ? -10.755 -1.727 35.409 1.00 57.66 82 GLY A N 1
ATOM 661 C CA . GLY A 1 82 ? -12.077 -2.296 35.171 1.00 57.66 82 GLY A CA 1
ATOM 662 C C . GLY A 1 82 ? -13.125 -1.400 35.818 1.00 57.66 82 GLY A C 1
ATOM 663 O O . GLY A 1 82 ? -13.171 -1.297 37.042 1.00 57.66 82 GLY A O 1
ATOM 664 N N . GLU A 1 83 ? -13.930 -0.725 35.001 1.00 57.34 83 GLU A N 1
ATOM 665 C CA . GLU A 1 83 ? -15.091 0.016 35.477 1.00 57.34 83 GLU A CA 1
ATOM 666 C C . GLU A 1 83 ? -16.039 -0.992 36.138 1.00 57.34 83 GLU A C 1
ATOM 668 O O . GLU A 1 83 ? -16.562 -1.895 35.479 1.00 57.34 83 GLU A O 1
ATOM 673 N N . GLN A 1 84 ? -16.175 -0.910 37.463 1.00 55.97 84 GLN A N 1
ATOM 674 C CA . GLN A 1 84 ? -17.107 -1.754 38.198 1.00 55.97 84 GLN A CA 1
ATOM 675 C C . GLN A 1 84 ? -18.520 -1.318 37.827 1.00 55.97 84 GLN A C 1
ATOM 677 O O . GLN A 1 84 ? -18.941 -0.208 38.138 1.00 55.97 84 GLN A O 1
ATOM 682 N N . VAL A 1 85 ? -19.233 -2.197 37.131 1.00 52.03 85 VAL A N 1
ATOM 683 C CA . VAL A 1 85 ? -20.655 -2.031 36.857 1.00 52.03 85 VAL A CA 1
ATOM 684 C C . VAL A 1 85 ? -21.400 -2.843 37.900 1.00 52.03 85 VAL A C 1
ATOM 686 O O . VAL A 1 85 ? -21.327 -4.072 37.894 1.00 52.03 85 VAL A O 1
ATOM 689 N N . THR A 1 86 ? -22.100 -2.163 38.801 1.00 61.72 86 THR A N 1
ATOM 690 C CA . THR A 1 86 ? -23.062 -2.820 39.685 1.00 61.72 86 THR A CA 1
ATOM 691 C C . THR A 1 86 ? -24.327 -3.089 38.874 1.00 61.72 86 THR A C 1
ATOM 693 O O . THR A 1 86 ? -24.922 -2.172 38.305 1.00 61.72 86 THR A O 1
ATOM 696 N N . GLU A 1 87 ? -24.698 -4.362 38.760 1.00 61.38 87 GLU A N 1
ATOM 697 C CA . GLU A 1 87 ? -25.938 -4.799 38.121 1.00 61.38 87 GLU A CA 1
ATOM 698 C C . GLU A 1 87 ? -26.977 -5.046 39.218 1.00 61.38 87 GLU A C 1
ATOM 700 O O . GLU A 1 87 ? -26.830 -5.976 40.009 1.00 61.38 87 GLU A O 1
ATOM 705 N N . GLU A 1 88 ? -28.020 -4.220 39.282 1.00 69.94 88 GLU A N 1
ATOM 706 C CA . GLU A 1 88 ? -29.161 -4.459 40.168 1.00 69.94 88 GLU A CA 1
ATOM 707 C C . GLU A 1 88 ? -30.315 -5.054 39.354 1.00 69.94 88 GLU A C 1
ATOM 709 O O . GLU A 1 88 ? -30.681 -4.547 38.289 1.00 69.94 88 GLU A O 1
ATOM 714 N N . GLN A 1 89 ? -30.864 -6.170 39.834 1.00 73.12 89 GLN A N 1
ATOM 715 C CA . GLN A 1 89 ? -31.957 -6.886 39.187 1.00 73.12 89 GLN A CA 1
ATOM 716 C C . GLN A 1 89 ? -33.276 -6.571 39.893 1.00 73.12 89 GLN A C 1
ATOM 718 O O . GLN A 1 89 ? -33.415 -6.794 41.094 1.00 73.12 89 GLN A O 1
ATOM 723 N N . PHE A 1 90 ? -34.263 -6.121 39.126 1.00 74.12 90 PHE A N 1
ATOM 724 C CA . PHE A 1 90 ? -35.621 -5.865 39.590 1.00 74.12 90 PHE A CA 1
ATOM 725 C C . PHE A 1 90 ? -36.602 -6.741 38.816 1.00 74.12 90 PHE A C 1
ATOM 727 O O . PHE A 1 90 ? -36.347 -7.112 37.672 1.00 74.12 90 PHE A O 1
ATOM 734 N N . THR A 1 91 ? -37.718 -7.094 39.447 1.00 81.12 91 THR A N 1
ATOM 735 C CA . THR A 1 91 ? -38.850 -7.720 38.753 1.00 81.12 91 THR A CA 1
ATOM 736 C C . THR A 1 91 ? -39.915 -6.652 38.584 1.00 81.12 91 THR A C 1
ATOM 738 O O . THR A 1 91 ? -40.290 -6.017 39.570 1.00 81.12 91 THR A O 1
ATOM 741 N N . ASP A 1 92 ? -40.340 -6.407 37.349 1.00 84.06 92 ASP A N 1
ATOM 742 C CA . ASP A 1 92 ? -41.427 -5.472 37.082 1.00 84.06 92 ASP A CA 1
ATOM 743 C C . ASP A 1 92 ? -42.785 -6.046 37.525 1.00 84.06 92 ASP A C 1
ATOM 745 O O . ASP A 1 92 ? -42.919 -7.210 37.913 1.00 84.06 92 ASP A O 1
ATOM 749 N N . GLU A 1 93 ? -43.820 -5.212 37.477 1.00 82.44 93 GLU A N 1
ATOM 750 C CA . GLU A 1 93 ? -45.190 -5.591 37.841 1.00 82.44 93 GLU A CA 1
ATOM 751 C C . GLU A 1 93 ? -45.784 -6.668 36.910 1.00 82.44 93 GLU A C 1
ATOM 753 O O . GLU A 1 93 ? -46.802 -7.279 37.234 1.00 82.44 93 GLU A O 1
ATOM 758 N N . GLN A 1 94 ? -45.151 -6.919 35.761 1.00 82.50 94 GLN A N 1
ATOM 759 C CA . GLN A 1 94 ? -45.530 -7.926 34.773 1.00 82.50 94 GLN A CA 1
ATOM 760 C C . GLN A 1 94 ? -44.727 -9.234 34.925 1.00 82.50 94 GLN A C 1
ATOM 762 O O . GLN A 1 94 ? -44.965 -10.184 34.179 1.00 82.50 94 GLN A O 1
ATOM 767 N N . GLY A 1 95 ? -43.819 -9.321 35.905 1.00 81.31 95 GLY A N 1
ATOM 768 C CA . GLY A 1 95 ? -42.991 -10.499 36.158 1.00 81.31 95 GLY A CA 1
ATOM 769 C C . GLY A 1 95 ? -41.729 -10.599 35.293 1.00 81.31 95 GLY A C 1
ATOM 770 O O . GLY A 1 95 ? -41.063 -11.634 35.326 1.00 81.31 95 GLY A O 1
ATOM 771 N N . ASN A 1 96 ? -41.366 -9.561 34.535 1.00 78.56 96 ASN A N 1
ATOM 772 C CA . ASN A 1 96 ? -40.136 -9.543 33.751 1.00 78.56 96 ASN A CA 1
ATOM 773 C C . ASN A 1 96 ? -38.946 -9.103 34.603 1.00 78.56 96 ASN A C 1
ATOM 775 O O . ASN A 1 96 ? -39.016 -8.183 35.420 1.00 78.56 96 ASN A O 1
ATOM 779 N N . ILE A 1 97 ? -37.812 -9.753 34.360 1.00 80.75 97 ILE A N 1
ATOM 780 C CA . ILE A 1 97 ? -36.540 -9.426 34.991 1.00 80.75 97 ILE A CA 1
ATOM 781 C C . ILE A 1 97 ? -35.908 -8.243 34.249 1.00 80.75 97 ILE A C 1
ATOM 783 O O . ILE A 1 97 ? -35.496 -8.375 33.097 1.00 80.75 97 ILE A O 1
ATOM 787 N N . VAL A 1 98 ? -35.789 -7.103 34.926 1.00 74.50 98 VAL A N 1
ATOM 788 C CA . VAL A 1 98 ? -35.132 -5.893 34.422 1.00 74.50 98 VAL A CA 1
ATOM 789 C C . VAL A 1 98 ? -33.819 -5.690 35.172 1.00 74.50 98 VAL A C 1
ATOM 791 O O . VAL A 1 98 ? -33.805 -5.489 36.385 1.00 74.50 98 VAL A O 1
ATOM 794 N N . THR A 1 99 ? -32.699 -5.718 34.450 1.00 76.12 99 THR 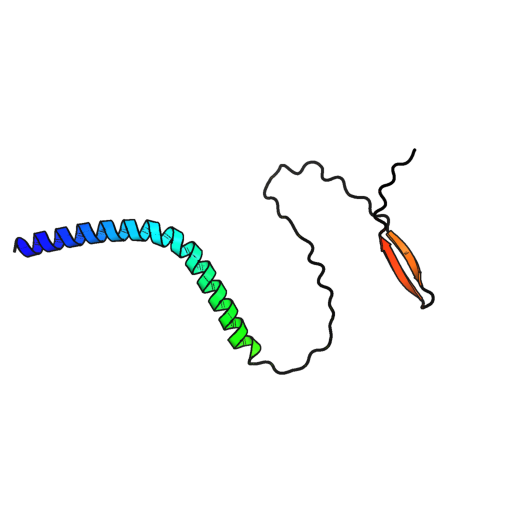A N 1
ATOM 795 C CA . THR A 1 99 ? -31.374 -5.416 35.009 1.00 76.12 99 THR A CA 1
ATOM 796 C C . THR A 1 99 ? -31.018 -3.963 34.728 1.00 76.12 99 THR A C 1
ATOM 798 O O . THR A 1 99 ? -30.836 -3.577 33.571 1.00 76.12 99 THR A O 1
ATOM 801 N N . LYS A 1 100 ? -30.880 -3.156 35.780 1.00 71.81 100 LYS A N 1
ATOM 802 C CA . LYS A 1 100 ? -30.393 -1.780 35.677 1.00 71.81 100 LYS A CA 1
ATOM 803 C C . LYS A 1 100 ? -28.889 -1.762 35.951 1.00 71.81 100 LYS A C 1
ATOM 805 O O . LYS A 1 100 ? -28.425 -2.273 36.967 1.00 71.81 100 LYS A O 1
ATOM 810 N N . LYS A 1 101 ? -28.125 -1.196 35.016 1.00 70.00 101 LYS A N 1
ATOM 811 C CA . LYS A 1 101 ? -26.681 -0.966 35.150 1.00 70.00 101 LYS A CA 1
ATOM 812 C C . LYS A 1 101 ? -26.464 0.496 35.499 1.00 70.00 101 LYS A C 1
ATOM 814 O O . LYS A 1 101 ? -26.498 1.343 34.609 1.00 70.00 101 LYS A O 1
ATOM 819 N N . ASP A 1 102 ? -26.274 0.790 36.778 1.00 64.44 102 ASP A N 1
ATOM 820 C CA . ASP A 1 102 ? -25.989 2.151 37.220 1.00 64.44 102 ASP A CA 1
ATOM 821 C C . ASP A 1 102 ? -24.476 2.394 37.185 1.00 64.44 102 ASP A C 1
ATOM 823 O O . ASP A 1 102 ? -23.717 1.915 38.024 1.00 64.44 102 ASP A O 1
ATOM 827 N N . HIS A 1 103 ? -24.027 3.180 36.204 1.00 58.94 103 HIS A N 1
ATOM 828 C CA . HIS A 1 103 ? -22.685 3.763 36.184 1.00 58.94 103 HIS A CA 1
ATOM 829 C C . HIS A 1 103 ? -22.652 4.954 37.149 1.00 58.94 103 HIS A C 1
ATOM 831 O O . HIS A 1 103 ? -22.658 6.108 36.731 1.00 58.94 103 HIS A O 1
ATOM 837 N N . THR A 1 104 ? -22.695 4.691 38.455 1.00 54.72 104 THR A N 1
ATOM 838 C CA . THR A 1 104 ? -22.546 5.747 39.464 1.00 54.72 104 THR A CA 1
ATOM 839 C C . THR A 1 104 ? -21.210 5.576 40.168 1.00 54.72 104 THR A C 1
ATOM 841 O O . THR A 1 104 ? -21.080 4.892 41.179 1.00 54.72 104 THR A O 1
ATOM 844 N N . SER A 1 105 ? -20.190 6.221 39.604 1.00 51.56 105 SER A N 1
ATOM 845 C CA . SER A 1 105 ? -18.942 6.509 40.297 1.00 51.56 105 SER A CA 1
ATOM 846 C C . SER A 1 105 ? -19.230 7.485 41.442 1.00 51.56 105 SER A C 1
ATOM 848 O O . SER A 1 105 ? -19.283 8.697 41.231 1.00 51.56 105 SER A O 1
ATOM 850 N N . THR A 1 106 ? -19.410 6.978 42.657 1.00 56.12 106 THR A N 1
ATOM 851 C CA . THR A 1 106 ? -19.307 7.801 43.870 1.00 56.12 106 THR A CA 1
ATOM 852 C C . THR A 1 106 ? -18.278 7.162 44.795 1.00 56.12 106 THR A C 1
ATOM 854 O O . THR A 1 106 ? -18.440 5.992 45.144 1.00 56.12 106 THR A O 1
ATOM 857 N N . PRO A 1 107 ? -17.197 7.878 45.158 1.00 49.97 107 PRO A N 1
ATOM 858 C CA . PRO A 1 107 ? -16.200 7.370 46.085 1.00 49.97 107 PRO A CA 1
ATOM 859 C C . PRO A 1 107 ? -16.801 7.338 47.497 1.00 49.97 107 PRO A C 1
ATOM 861 O O . PRO A 1 107 ? -17.510 8.262 47.895 1.00 49.97 107 PRO A O 1
ATOM 864 N N . ASN A 1 108 ? -16.530 6.262 48.236 1.00 50.09 108 ASN A N 1
ATOM 865 C CA . ASN A 1 108 ? -16.832 6.174 49.668 1.00 50.09 108 ASN A CA 1
ATOM 866 C C . ASN A 1 108 ? -16.063 7.293 50.418 1.00 50.09 108 ASN A C 1
ATOM 868 O O . ASN A 1 108 ? -14.982 7.665 49.946 1.00 50.09 108 ASN A O 1
ATOM 872 N N . PRO A 1 109 ? -16.601 7.840 51.525 1.00 52.12 109 PRO A N 1
ATOM 873 C CA . PRO A 1 109 ? -15.980 8.935 52.265 1.00 52.12 109 PRO A CA 1
ATOM 874 C C . PRO A 1 109 ? -14.671 8.529 52.951 1.00 52.12 109 PRO A C 1
ATOM 876 O O . PRO A 1 109 ? -14.449 7.314 53.170 1.00 52.12 109 PRO A O 1
#

Nearest PDB structures (foldseek):
  8yt8-assembly1_B  TM=3.824E-01  e=2.418E+00  Mus musculus
  8yt8-assembly1_D  TM=3.475E-01  e=1.856E+00  Mus musculus
  9c3c-assembly1_d  TM=3.274E-01  e=2.949E+00  Oryctolagus cuniculus

Mean predicted aligned error: 21.46 Å

Radius of gyration: 31.11 Å; Cα contacts (8 Å, |Δi|>4): 27; chains: 1; bounding box: 67×21×93 Å

Sequence (109 aa):
MWTFVTQLLVTLVLLSFFLVSCQNVMHIVRGSLCFVLKHIHQELDKELGESEGLSDDEETISTRVVRRRVFLKGNEFQNIPGEQVTEEQFTDEQGNIVTKKDHTSTPNP

Solvent-accessible surface area (backbone atoms only — not comparable to full-atom values): 7182 Å² total; per-residue (Å²): 113,67,68,60,54,53,50,52,50,52,50,50,54,52,48,53,52,48,51,54,53,44,50,62,48,46,62,55,44,51,58,53,48,51,52,50,51,50,50,49,49,52,50,47,51,44,60,64,59,68,72,77,60,95,70,94,78,76,93,70,90,68,82,76,78,80,75,82,81,79,83,74,92,63,100,72,81,79,78,79,80,79,79,80,69,54,74,48,79,44,69,50,99,85,73,48,81,46,74,48,72,57,86,71,93,69,82,80,133

Foldseek 3Di:
DVVVVVVVVVVVVVVVVVVVVCVVVCVVVVVVVVVVVVVVVVVVCCVVVVVPDPDDDDDDPPVPPPPPDDDDPDPPPDDPDPQDWDWDWDQDPVRDIDTDTDSDPDDDD

Secondary structure (DSSP, 8-state):
-H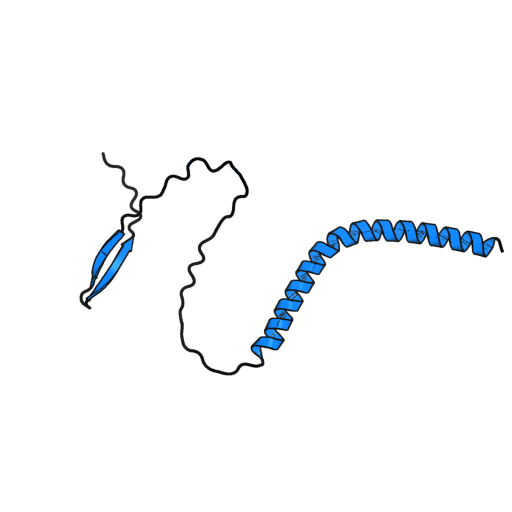HHHHHHHHHHHHHHHHHHHHHHHHHHHHHHHHHHHHHHHHHHHHHHHHSS----------------------TT---------EEEEEE-TTS-EEEEEE-------

pLDDT: mean 71.77, std 14.92, range [44.75, 95.75]